Protein AF-A0A2X1QZJ9-F1 (afdb_monomer_lite)

Organism: Klebsiella pneumoniae (NCBI:txid573)

Secondary structure (DSSP, 8-state):
-HHHHHHTT------GGG----HHHHHHHHHHHHTTSSSPP-EEEE---SS-TT---EEEE-------

pLDDT: mean 78.41, std 12.01, range [37.84, 90.12]

Structure (mmCIF, N/CA/C/O backbone):
data_AF-A0A2X1QZJ9-F1
#
_entry.id   AF-A0A2X1QZJ9-F1
#
loop_
_atom_site.group_PDB
_atom_site.id
_atom_site.type_symbol
_atom_site.label_atom_id
_atom_site.label_alt_id
_atom_site.label_comp_id
_atom_site.label_asym_id
_atom_site.label_entity_id
_atom_site.label_seq_id
_atom_site.pdbx_PDB_ins_code
_atom_site.Cartn_x
_atom_site.Cartn_y
_atom_site.Cartn_z
_atom_site.occupancy
_atom_site.B_iso_or_equiv
_atom_site.auth_seq_id
_atom_site.auth_comp_id
_atom_site.auth_asym_id
_atom_site.auth_atom_id
_atom_site.pdbx_PDB_model_num
ATOM 1 N N . MET A 1 1 ? -5.499 -8.168 -11.287 1.00 79.50 1 MET A N 1
ATOM 2 C CA . MET A 1 1 ? -5.455 -7.893 -9.829 1.00 79.50 1 MET A CA 1
ATOM 3 C C . MET A 1 1 ? -6.485 -6.848 -9.425 1.00 79.50 1 MET A C 1
ATOM 5 O O . MET A 1 1 ? -7.307 -7.170 -8.582 1.00 79.50 1 MET A O 1
ATOM 9 N N . LEU A 1 2 ? -6.476 -5.647 -10.022 1.00 80.94 2 LEU A N 1
ATOM 10 C CA . LEU A 1 2 ? -7.463 -4.603 -9.715 1.00 80.94 2 LEU A CA 1
ATOM 11 C C . LEU A 1 2 ? -8.908 -5.106 -9.857 1.00 80.94 2 LEU A C 1
ATOM 13 O O . LEU A 1 2 ? -9.668 -4.988 -8.911 1.00 80.94 2 LEU A O 1
ATOM 17 N N . GLU A 1 3 ? -9.232 -5.769 -10.971 1.00 84.44 3 GLU A N 1
ATOM 18 C CA . GLU A 1 3 ? -10.558 -6.365 -11.221 1.00 84.44 3 GLU A CA 1
ATOM 19 C C . GLU A 1 3 ? -11.000 -7.359 -10.140 1.00 84.44 3 GLU A C 1
ATOM 21 O O . GLU A 1 3 ? -12.168 -7.419 -9.780 1.00 84.44 3 GLU A O 1
ATOM 26 N N . VAL A 1 4 ? -10.060 -8.135 -9.594 1.00 88.00 4 VAL A N 1
ATOM 27 C CA . VAL A 1 4 ? -10.354 -9.110 -8.536 1.00 88.00 4 VAL A CA 1
ATOM 28 C C . VAL A 1 4 ? -10.608 -8.390 -7.214 1.00 88.00 4 VAL A C 1
ATOM 30 O O . VAL A 1 4 ? -11.540 -8.745 -6.501 1.00 88.00 4 VAL A O 1
ATOM 33 N N . LEU A 1 5 ? -9.810 -7.370 -6.883 1.00 85.81 5 LEU A N 1
ATOM 34 C CA . LEU A 1 5 ? -10.002 -6.586 -5.662 1.00 85.81 5 LEU A CA 1
ATOM 35 C C . LEU A 1 5 ? -11.331 -5.825 -5.686 1.00 85.81 5 LEU A C 1
ATOM 37 O O . LEU A 1 5 ? -12.087 -5.895 -4.720 1.00 85.81 5 LEU A O 1
ATOM 41 N N . THR A 1 6 ? -11.654 -5.173 -6.804 1.00 88.12 6 THR A N 1
ATOM 42 C CA . THR A 1 6 ? -12.916 -4.440 -6.948 1.00 88.12 6 THR A CA 1
ATOM 43 C C . THR A 1 6 ? -14.120 -5.381 -6.955 1.00 88.12 6 THR A C 1
ATOM 45 O O . THR A 1 6 ? -15.120 -5.077 -6.311 1.00 88.12 6 THR A O 1
ATOM 48 N N . ALA A 1 7 ? -14.021 -6.562 -7.579 1.00 88.62 7 ALA A N 1
ATOM 49 C CA . ALA A 1 7 ? -15.074 -7.582 -7.521 1.00 88.62 7 ALA A CA 1
ATOM 50 C C . ALA A 1 7 ? -15.321 -8.126 -6.100 1.00 88.62 7 ALA A C 1
ATOM 52 O O . ALA A 1 7 ? -16.432 -8.549 -5.795 1.00 88.62 7 ALA A O 1
ATOM 53 N N . ASN A 1 8 ? -14.312 -8.093 -5.222 1.00 88.06 8 ASN A N 1
ATOM 54 C CA . ASN A 1 8 ? -14.443 -8.459 -3.807 1.00 88.06 8 ASN A CA 1
ATOM 55 C C . ASN A 1 8 ? -14.893 -7.285 -2.913 1.00 88.06 8 ASN A C 1
ATOM 57 O O . ASN A 1 8 ? -14.925 -7.432 -1.694 1.00 88.06 8 ASN A O 1
ATOM 61 N N . GLY A 1 9 ? -15.226 -6.123 -3.488 1.00 87.06 9 GLY A N 1
ATOM 62 C CA . GLY A 1 9 ? -15.657 -4.945 -2.729 1.00 87.06 9 GLY A CA 1
ATOM 63 C C . GLY A 1 9 ? -14.540 -4.278 -1.923 1.00 87.06 9 GLY A C 1
ATOM 64 O O . GLY A 1 9 ? -14.820 -3.616 -0.929 1.00 87.06 9 GLY A O 1
ATOM 65 N N . VAL A 1 10 ? -13.277 -4.472 -2.315 1.00 88.50 10 VAL A N 1
ATOM 66 C CA . VAL A 1 10 ? -12.130 -3.811 -1.680 1.00 88.50 10 VAL A CA 1
ATOM 67 C C . VAL A 1 10 ? -11.948 -2.422 -2.2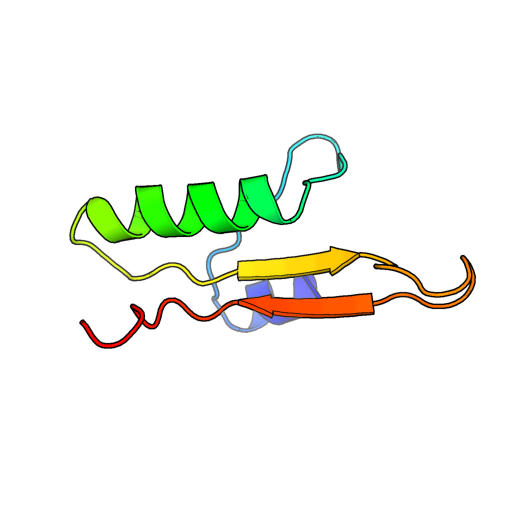87 1.00 88.50 10 VAL A C 1
ATOM 69 O O . VAL A 1 10 ? -11.822 -2.292 -3.505 1.00 88.50 10 VAL A O 1
ATOM 72 N N . ASP A 1 11 ? -11.868 -1.396 -1.440 1.00 89.00 11 ASP A N 1
ATOM 73 C CA . ASP A 1 11 ? -11.489 -0.047 -1.861 1.00 89.00 11 ASP A CA 1
ATOM 74 C C . ASP A 1 11 ? -10.003 -0.016 -2.247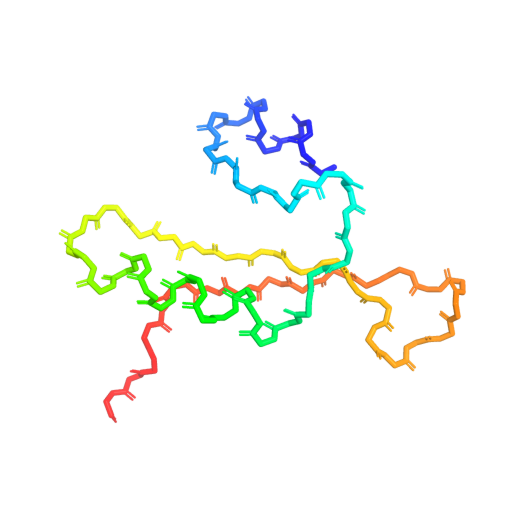 1.00 89.00 11 ASP A C 1
ATOM 76 O O . ASP A 1 11 ? -9.125 -0.337 -1.441 1.00 89.00 11 ASP A O 1
ATOM 80 N N . VAL A 1 12 ? -9.705 0.372 -3.490 1.00 87.06 12 VAL A N 1
ATOM 81 C CA . VAL A 1 12 ? -8.336 0.375 -4.026 1.00 87.06 12 VAL A CA 1
ATOM 82 C C . VAL A 1 12 ? -7.893 1.791 -4.372 1.00 87.06 12 VAL A C 1
ATOM 84 O O . VAL A 1 12 ? -8.581 2.516 -5.085 1.00 87.06 12 VAL A O 1
ATOM 87 N N . ILE A 1 13 ? -6.694 2.158 -3.916 1.00 86.50 13 ILE A N 1
ATOM 88 C CA . ILE A 1 13 ? -5.999 3.390 -4.303 1.00 86.50 13 ILE A CA 1
ATOM 89 C C . ILE A 1 13 ? -4.831 3.007 -5.214 1.00 86.50 13 ILE A C 1
ATOM 91 O O . ILE A 1 13 ? -4.007 2.167 -4.851 1.00 86.50 13 ILE A O 1
ATOM 95 N N . VAL A 1 14 ? -4.752 3.631 -6.389 1.00 86.69 14 VAL A N 1
ATOM 96 C CA . VAL A 1 14 ? -3.675 3.429 -7.370 1.00 86.69 14 VAL A CA 1
ATOM 97 C C . VAL A 1 14 ? -3.033 4.763 -7.741 1.00 86.69 14 VAL A C 1
ATOM 99 O O . VAL A 1 14 ? -3.661 5.814 -7.625 1.00 86.69 14 VAL A O 1
ATOM 102 N N . GLN A 1 15 ? -1.779 4.727 -8.189 1.00 83.31 15 GLN A N 1
ATOM 103 C CA . GLN A 1 15 ? -1.099 5.909 -8.714 1.00 83.31 15 GLN A CA 1
ATOM 104 C C . GLN A 1 15 ? -1.754 6.357 -10.022 1.00 83.31 15 GLN A C 1
ATOM 106 O O . GLN A 1 15 ? -1.990 5.547 -10.922 1.00 83.31 15 GLN A O 1
ATOM 111 N N . GLU A 1 16 ? -2.012 7.658 -10.142 1.00 82.94 16 GLU A N 1
ATOM 112 C CA . GLU A 1 16 ? -2.549 8.237 -11.372 1.00 82.94 16 GLU A CA 1
ATOM 113 C C . GLU A 1 16 ? -1.639 7.962 -12.579 1.00 82.94 16 GLU A C 1
ATOM 115 O O . GLU A 1 16 ? -0.419 7.811 -12.454 1.00 82.94 16 GLU A O 1
ATOM 120 N N . ASN A 1 17 ? -2.244 7.917 -13.768 1.00 79.31 17 ASN A N 1
ATOM 121 C CA . ASN A 1 17 ? -1.563 7.701 -15.051 1.00 79.31 17 ASN A CA 1
ATOM 122 C C . ASN A 1 17 ? -0.801 6.372 -15.164 1.00 79.31 17 ASN A C 1
ATOM 124 O O . ASN A 1 17 ? 0.141 6.273 -15.948 1.00 79.31 17 ASN A O 1
ATOM 128 N N . ASN A 1 18 ? -1.191 5.355 -14.384 1.00 72.69 18 ASN A N 1
ATOM 129 C CA . ASN A 1 18 ? -0.512 4.056 -14.352 1.00 72.69 18 ASN A CA 1
ATOM 130 C C . ASN A 1 18 ? 1.001 4.197 -14.071 1.00 72.69 18 ASN A C 1
ATOM 132 O O . ASN A 1 18 ? 1.824 3.432 -14.575 1.00 72.69 18 ASN A O 1
ATOM 136 N N . GLY A 1 19 ? 1.364 5.238 -13.312 1.00 70.00 19 GLY A N 1
ATOM 137 C CA . GLY A 1 19 ? 2.742 5.572 -12.990 1.00 70.00 19 GLY A CA 1
ATOM 138 C C . GLY A 1 19 ? 3.372 4.570 -12.026 1.00 70.00 19 GLY A C 1
ATOM 139 O O . GLY A 1 19 ? 2.692 3.861 -11.285 1.00 70.00 19 GLY A O 1
ATOM 140 N N . PHE A 1 20 ? 4.701 4.533 -12.004 1.00 74.69 20 PHE A N 1
ATOM 141 C CA . PHE A 1 20 ? 5.429 3.667 -11.087 1.00 74.69 20 PHE A CA 1
ATOM 142 C C . PHE A 1 20 ? 5.368 4.209 -9.654 1.00 74.69 20 PHE A C 1
ATOM 144 O O . PHE A 1 20 ? 5.712 5.366 -9.406 1.00 74.69 20 PHE A O 1
ATOM 151 N N . THR A 1 21 ? 4.987 3.364 -8.696 1.00 75.38 21 THR A N 1
ATOM 152 C CA . THR A 1 21 ? 5.016 3.702 -7.268 1.00 75.38 21 THR A CA 1
ATOM 153 C C . THR A 1 21 ? 6.157 2.954 -6.584 1.00 75.38 21 THR A C 1
ATOM 155 O O . THR A 1 21 ? 6.096 1.729 -6.456 1.00 75.38 21 THR A O 1
ATOM 158 N N . PRO A 1 22 ? 7.200 3.650 -6.101 1.00 79.50 22 PRO A N 1
ATOM 159 C CA . PRO A 1 22 ? 8.261 3.006 -5.342 1.00 79.50 22 PRO A CA 1
ATOM 160 C C . PRO A 1 22 ? 7.719 2.327 -4.077 1.00 79.50 22 PRO A C 1
ATOM 162 O O . PRO A 1 22 ? 6.894 2.898 -3.362 1.00 79.50 22 PRO A O 1
ATOM 165 N N . THR A 1 23 ? 8.258 1.156 -3.731 1.00 77.25 23 THR A N 1
ATOM 166 C CA . THR A 1 23 ? 7.965 0.439 -2.475 1.00 77.25 23 THR A CA 1
ATOM 167 C C . THR A 1 23 ? 7.930 1.337 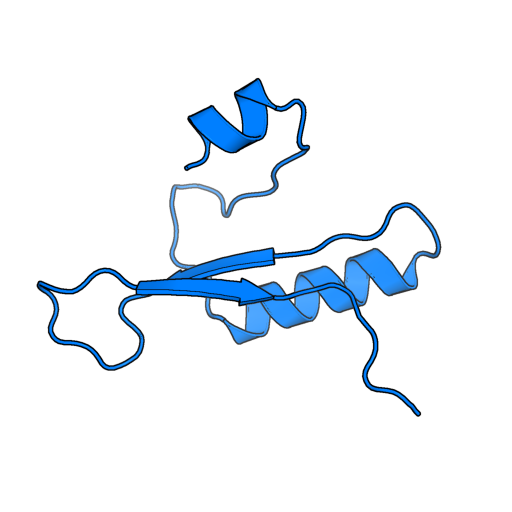-1.223 1.00 77.25 23 THR A C 1
ATOM 169 O O . THR A 1 23 ? 6.965 1.221 -0.465 1.00 77.25 23 THR A O 1
ATOM 172 N N . PRO A 1 24 ? 8.896 2.257 -0.982 1.00 81.44 24 PRO A N 1
ATOM 173 C CA . PRO A 1 24 ? 8.842 3.130 0.196 1.00 81.44 24 PRO A CA 1
ATOM 174 C C . PRO A 1 24 ? 7.668 4.120 0.178 1.00 81.44 24 PRO A C 1
ATOM 176 O O . PRO A 1 24 ? 7.174 4.487 1.244 1.00 81.44 24 PRO A O 1
ATOM 179 N N . ALA A 1 25 ? 7.185 4.529 -1.001 1.00 82.81 25 ALA A N 1
ATOM 180 C CA . ALA A 1 25 ? 6.025 5.410 -1.112 1.00 82.81 25 ALA A CA 1
ATOM 181 C C . ALA A 1 25 ? 4.738 4.688 -0.681 1.00 82.81 25 ALA A C 1
ATOM 183 O O . ALA A 1 25 ? 3.945 5.259 0.067 1.00 82.81 25 ALA A O 1
ATOM 184 N N . VAL A 1 26 ? 4.581 3.411 -1.057 1.00 84.94 26 VAL A N 1
ATOM 185 C CA . VAL A 1 26 ? 3.458 2.565 -0.608 1.00 84.94 26 VAL A CA 1
ATOM 186 C C . VAL A 1 26 ? 3.490 2.378 0.909 1.00 84.94 26 VAL A C 1
ATOM 188 O O . VAL A 1 26 ? 2.482 2.598 1.578 1.00 84.94 26 VAL A O 1
ATOM 191 N N . SER A 1 27 ? 4.656 2.062 1.482 1.00 84.44 27 SER A N 1
ATOM 192 C CA . SER A 1 27 ? 4.798 1.923 2.937 1.00 84.44 27 SER A CA 1
ATOM 193 C C . SER A 1 27 ? 4.465 3.222 3.680 1.00 84.44 27 SER A C 1
ATOM 195 O O . SER A 1 27 ? 3.769 3.195 4.696 1.00 84.44 27 SER A O 1
ATOM 197 N N . ASN A 1 28 ? 4.919 4.374 3.174 1.00 86.19 28 ASN A N 1
ATOM 198 C CA . ASN A 1 28 ? 4.607 5.668 3.780 1.00 86.19 28 ASN A CA 1
ATOM 199 C C . ASN A 1 28 ? 3.104 5.989 3.710 1.00 86.19 28 ASN A C 1
ATOM 201 O O . ASN A 1 28 ? 2.533 6.437 4.702 1.00 86.19 28 ASN A O 1
ATOM 205 N N . ALA A 1 29 ? 2.449 5.715 2.578 1.00 87.06 29 ALA A N 1
ATOM 206 C CA . ALA A 1 29 ? 1.014 5.940 2.410 1.00 87.06 29 ALA A CA 1
ATOM 207 C C . ALA A 1 29 ? 0.178 5.115 3.404 1.00 87.06 29 ALA A C 1
ATOM 209 O O . ALA A 1 29 ? -0.703 5.669 4.063 1.00 87.06 29 ALA A O 1
ATOM 210 N N . ILE A 1 30 ? 0.517 3.833 3.585 1.00 87.62 30 ILE A N 1
ATOM 211 C CA . ILE A 1 30 ? -0.112 2.948 4.579 1.00 87.62 30 ILE A CA 1
ATOM 212 C C . ILE A 1 30 ? 0.041 3.519 5.994 1.00 87.62 30 ILE A C 1
ATOM 214 O O . ILE A 1 30 ? -0.934 3.641 6.735 1.00 87.62 30 ILE A O 1
ATOM 218 N N . LEU A 1 31 ? 1.261 3.913 6.377 1.00 87.19 31 LEU A N 1
ATOM 219 C CA . LEU A 1 31 ? 1.527 4.463 7.708 1.00 87.19 31 LEU A CA 1
ATOM 220 C C . LEU A 1 31 ? 0.767 5.769 7.955 1.00 87.19 31 LEU A C 1
ATOM 222 O O . LEU A 1 31 ? 0.229 5.968 9.043 1.00 87.19 31 LEU A O 1
ATOM 226 N N . VAL A 1 32 ? 0.717 6.661 6.965 1.00 89.06 32 VAL A N 1
ATOM 227 C CA . VAL A 1 32 ? -0.015 7.930 7.060 1.00 89.06 32 VAL A CA 1
ATOM 228 C C . VAL A 1 32 ? -1.521 7.692 7.151 1.00 89.06 32 VAL A C 1
ATOM 230 O O . VAL A 1 32 ? -2.182 8.365 7.940 1.00 89.06 32 VAL A O 1
ATOM 233 N N . HIS A 1 33 ? -2.064 6.734 6.395 1.00 87.75 33 HIS A N 1
ATOM 234 C CA . HIS A 1 33 ? -3.480 6.377 6.459 1.00 87.75 33 HIS A CA 1
ATOM 235 C C . HIS A 1 33 ? -3.842 5.808 7.837 1.00 87.75 33 HIS A C 1
ATOM 237 O O . HIS A 1 33 ? -4.721 6.335 8.518 1.00 87.75 33 HIS A O 1
ATOM 243 N N . ASN A 1 34 ? -3.084 4.816 8.308 1.00 88.88 34 ASN A N 1
ATOM 244 C CA . ASN A 1 34 ? -3.374 4.109 9.558 1.00 88.88 34 ASN A CA 1
ATOM 245 C C . ASN A 1 34 ? -3.181 4.986 10.803 1.00 88.88 34 ASN A C 1
ATOM 247 O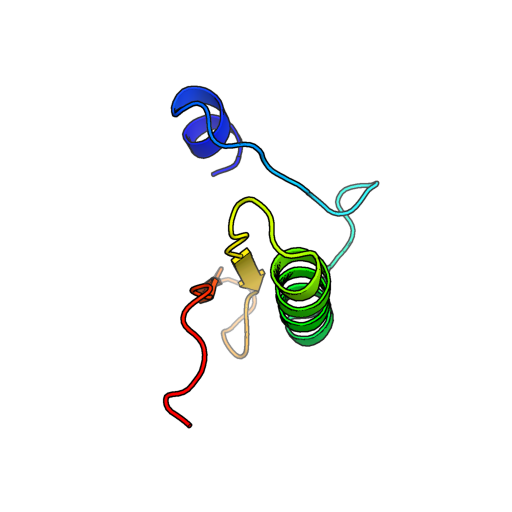 O . ASN A 1 34 ? -3.827 4.764 11.826 1.00 88.88 34 ASN A O 1
ATOM 251 N N . LYS A 1 35 ? -2.342 6.027 10.728 1.00 88.56 35 LYS A N 1
ATOM 252 C CA . LYS A 1 35 ? -2.197 7.023 11.804 1.00 88.56 35 LYS A CA 1
ATOM 253 C C . LYS A 1 35 ? -3.462 7.852 12.052 1.00 88.56 35 LYS A C 1
ATOM 255 O O . LYS A 1 35 ? -3.588 8.404 13.139 1.00 88.56 35 LYS A O 1
ATOM 260 N N . LYS A 1 36 ? -4.389 7.946 11.090 1.00 88.69 36 LYS A N 1
ATOM 261 C CA . LYS A 1 36 ? -5.617 8.754 11.216 1.00 88.69 36 LYS A CA 1
ATOM 262 C C . LYS A 1 36 ? -6.694 8.114 12.105 1.00 88.69 36 LYS A C 1
ATOM 264 O O . LYS A 1 36 ? -7.683 8.774 12.398 1.00 88.69 36 LYS A O 1
ATOM 269 N N . GLY A 1 37 ? -6.503 6.869 12.558 1.00 78.81 37 GLY A N 1
ATOM 270 C CA . GLY A 1 37 ? -7.385 6.225 13.542 1.00 78.81 37 GLY A CA 1
ATOM 271 C C . GLY A 1 37 ? -8.722 5.715 12.991 1.00 78.81 37 GLY A C 1
ATOM 272 O O . GLY A 1 37 ? -9.679 5.603 13.750 1.00 78.81 37 GLY A O 1
ATOM 273 N N . GLY A 1 38 ? -8.792 5.420 11.691 1.00 84.25 38 GLY A N 1
ATOM 274 C CA . GLY A 1 38 ? -9.964 4.853 11.015 1.00 84.25 38 GLY A CA 1
ATOM 275 C C . GLY A 1 38 ? -9.739 3.410 10.535 1.00 84.25 38 GLY A C 1
ATOM 276 O O . GLY A 1 38 ? -8.947 2.683 11.142 1.00 84.25 38 GLY A O 1
ATOM 277 N N . PRO A 1 39 ? -10.414 2.990 9.448 1.00 85.50 39 PRO A N 1
ATOM 278 C CA . PRO A 1 39 ? -10.147 1.714 8.787 1.00 85.50 39 PRO A CA 1
ATOM 279 C C . PRO A 1 39 ? -8.657 1.537 8.467 1.00 85.50 39 PRO A C 1
ATOM 281 O O . PRO A 1 39 ? -7.973 2.494 8.102 1.00 85.50 39 PRO A O 1
ATOM 284 N N . LEU A 1 40 ? -8.146 0.315 8.630 1.00 89.44 40 LEU A N 1
ATOM 285 C CA . LEU A 1 40 ? -6.754 0.008 8.311 1.00 89.44 40 LEU A CA 1
ATOM 286 C C . LEU A 1 40 ? -6.584 -0.178 6.803 1.00 89.44 40 LEU A C 1
ATOM 288 O O . LEU A 1 40 ? -7.346 -0.902 6.170 1.00 89.44 40 LEU A O 1
ATOM 292 N N . ALA A 1 41 ? -5.538 0.432 6.263 1.00 89.06 41 ALA A N 1
ATOM 293 C CA . ALA A 1 41 ? -5.042 0.206 4.921 1.00 89.06 41 ALA A CA 1
ATOM 294 C C . ALA A 1 41 ? -3.857 -0.769 4.945 1.00 89.06 41 ALA A C 1
ATOM 296 O O . ALA A 1 41 ? -2.938 -0.626 5.757 1.00 89.06 41 ALA A O 1
ATOM 297 N N . ASP A 1 42 ? -3.876 -1.710 4.007 1.00 90.12 42 ASP A N 1
ATOM 298 C CA . ASP A 1 42 ? -2.751 -2.556 3.606 1.00 90.12 42 ASP A CA 1
ATOM 299 C C . ASP A 1 42 ? -2.181 -2.053 2.266 1.00 90.12 42 ASP A C 1
ATOM 301 O O . ASP A 1 42 ? -2.664 -1.070 1.700 1.00 90.12 42 ASP A O 1
ATOM 305 N N . GLY A 1 43 ? -1.177 -2.736 1.710 1.00 87.25 43 GLY A N 1
ATOM 306 C CA . GLY A 1 43 ? -0.750 -2.464 0.340 1.00 87.25 43 GLY A CA 1
ATOM 307 C C . GLY A 1 43 ? -0.203 -3.672 -0.392 1.00 87.25 43 GLY A C 1
ATOM 308 O O . GLY A 1 43 ? 0.332 -4.609 0.190 1.00 87.25 43 GLY A O 1
ATOM 309 N N . ILE A 1 44 ? -0.314 -3.626 -1.713 1.00 85.38 44 ILE A N 1
ATOM 310 C CA . ILE A 1 44 ? 0.294 -4.594 -2.618 1.00 85.38 44 ILE A CA 1
ATOM 311 C C . ILE A 1 44 ? 1.200 -3.817 -3.566 1.00 85.38 44 ILE A C 1
ATOM 313 O O . ILE A 1 44 ? 0.801 -2.803 -4.130 1.00 85.38 44 ILE A O 1
ATOM 317 N N . VAL A 1 45 ? 2.432 -4.289 -3.722 1.00 83.75 45 VAL A N 1
ATOM 318 C CA . VAL A 1 45 ? 3.437 -3.708 -4.609 1.00 83.75 45 VAL A CA 1
ATOM 319 C C . VAL A 1 45 ? 3.693 -4.686 -5.742 1.00 83.75 45 VAL A C 1
ATOM 321 O O . VAL A 1 45 ? 4.127 -5.814 -5.505 1.00 83.75 45 VAL A O 1
ATOM 324 N N . ILE A 1 46 ? 3.447 -4.240 -6.970 1.00 80.44 46 ILE A N 1
ATOM 325 C CA . ILE A 1 46 ? 3.804 -4.974 -8.183 1.00 80.44 46 ILE A CA 1
ATOM 326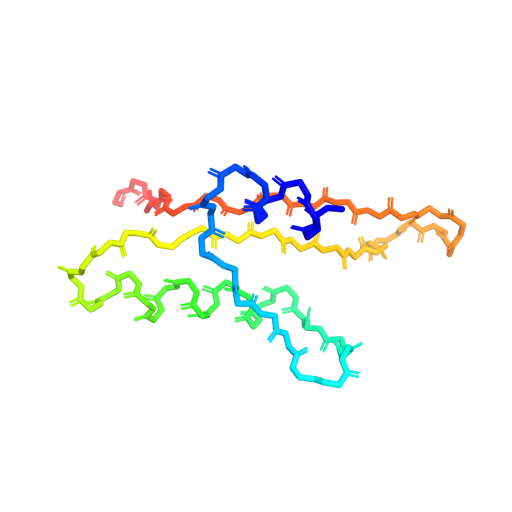 C C . ILE A 1 46 ? 5.139 -4.407 -8.662 1.00 80.44 46 ILE A C 1
ATOM 328 O O . ILE A 1 46 ? 5.208 -3.272 -9.1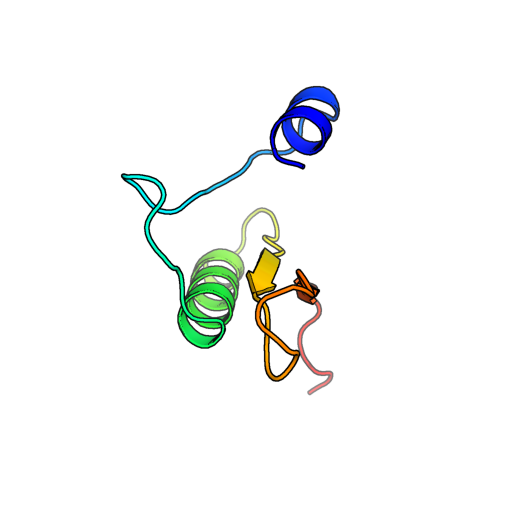27 1.00 80.44 46 ILE A O 1
ATOM 332 N N . THR A 1 47 ? 6.223 -5.155 -8.474 1.00 71.62 47 THR A N 1
ATOM 333 C CA . THR A 1 47 ? 7.569 -4.721 -8.858 1.00 71.62 47 THR A CA 1
ATOM 334 C C . THR A 1 47 ? 8.454 -5.924 -9.193 1.00 71.62 47 THR A C 1
ATOM 336 O O . THR A 1 47 ? 8.518 -6.864 -8.391 1.00 71.62 47 THR A O 1
ATOM 339 N N . PRO A 1 48 ? 9.170 -5.913 -10.335 1.00 65.38 48 PRO A N 1
ATOM 340 C CA . PRO A 1 48 ? 10.237 -6.868 -10.618 1.00 65.38 48 PRO A CA 1
ATOM 341 C C . PRO A 1 48 ? 11.445 -6.472 -9.761 1.00 65.38 48 PRO A C 1
ATOM 343 O O . PRO A 1 48 ? 12.360 -5.800 -10.210 1.00 65.38 48 PRO A O 1
ATOM 346 N N . SER A 1 49 ? 11.381 -6.763 -8.462 1.00 64.50 49 SER A N 1
ATOM 347 C CA . SER A 1 49 ? 12.282 -6.198 -7.446 1.00 64.50 49 SER A CA 1
ATOM 348 C C . SER A 1 49 ? 13.765 -6.233 -7.849 1.00 64.50 49 SER A C 1
ATOM 350 O O . SER A 1 49 ? 14.399 -5.190 -7.956 1.00 64.50 49 SER A O 1
ATOM 352 N N . HIS A 1 50 ? 14.303 -7.442 -8.027 1.00 67.81 50 HIS A N 1
ATOM 353 C CA . HIS A 1 50 ? 15.672 -7.736 -8.471 1.00 67.81 50 HIS A CA 1
ATOM 354 C C . HIS A 1 50 ? 15.681 -8.878 -9.495 1.00 67.81 50 HIS A C 1
ATOM 356 O O . HIS A 1 50 ? 16.729 -9.462 -9.765 1.00 67.81 50 HIS A O 1
ATOM 362 N N . ASN A 1 51 ? 14.504 -9.236 -10.008 1.00 55.28 51 ASN A N 1
ATOM 363 C CA . ASN A 1 51 ? 14.372 -10.337 -10.941 1.00 55.28 51 ASN A CA 1
ATOM 364 C C . ASN A 1 51 ? 14.619 -9.822 -12.366 1.00 55.28 51 ASN A C 1
ATOM 366 O O . ASN A 1 51 ? 14.459 -8.620 -12.614 1.00 55.28 51 ASN A O 1
ATOM 370 N N . PRO A 1 52 ? 15.015 -10.707 -13.291 1.00 63.50 52 PRO A N 1
ATOM 371 C CA . PRO A 1 52 ? 15.076 -10.386 -14.712 1.00 63.50 52 PRO A CA 1
ATOM 372 C C . PRO A 1 52 ? 13.773 -9.721 -15.203 1.00 63.50 52 PRO A C 1
ATOM 374 O O . PRO A 1 52 ? 12.715 -9.960 -14.622 1.00 63.50 52 PRO A O 1
ATOM 377 N N . PRO A 1 53 ? 13.811 -8.877 -16.248 1.00 63.78 53 PRO A N 1
ATOM 378 C CA . PRO A 1 53 ? 12.637 -8.138 -16.724 1.00 63.78 53 PRO A CA 1
ATOM 379 C C . PRO A 1 53 ? 11.470 -9.035 -17.169 1.00 63.78 53 PRO A C 1
ATOM 381 O O . PRO A 1 53 ? 10.329 -8.575 -17.168 1.00 63.78 53 PRO A O 1
ATOM 384 N N . GLU A 1 54 ? 11.730 -10.300 -17.513 1.00 71.62 54 GLU A N 1
ATOM 385 C CA . GLU A 1 54 ? 10.696 -11.307 -17.776 1.00 71.62 54 GLU A CA 1
ATOM 386 C C . GLU A 1 54 ? 9.890 -11.740 -16.532 1.00 71.62 54 GLU A C 1
ATOM 388 O O . GLU A 1 54 ? 8.775 -12.245 -16.673 1.00 71.62 54 GLU A O 1
ATOM 393 N N . ASP A 1 55 ? 10.398 -11.491 -15.323 1.00 68.62 55 ASP A N 1
ATOM 394 C CA . ASP A 1 55 ? 9.791 -11.911 -14.062 1.00 68.62 55 ASP A CA 1
ATOM 395 C C . ASP A 1 55 ? 9.056 -10.750 -13.374 1.00 68.62 55 ASP A C 1
ATOM 397 O O . ASP A 1 55 ? 9.635 -9.893 -12.698 1.00 68.62 55 ASP A O 1
ATOM 401 N N . GLY A 1 56 ? 7.728 -10.756 -13.476 1.00 68.50 56 GLY A N 1
ATOM 402 C CA . GLY A 1 56 ? 6.873 -9.901 -12.657 1.00 68.50 56 GLY A CA 1
ATOM 403 C C . GLY A 1 56 ? 6.864 -10.349 -11.189 1.00 68.50 56 GLY A C 1
ATOM 404 O O . GLY A 1 56 ? 6.685 -11.526 -10.890 1.00 68.50 56 GLY A O 1
ATOM 405 N N . GLY A 1 57 ? 7.009 -9.410 -10.249 1.00 76.25 57 GLY A N 1
ATOM 406 C CA . GLY A 1 57 ? 6.924 -9.689 -8.811 1.00 76.25 57 GLY A CA 1
ATOM 407 C C . GLY A 1 57 ? 5.694 -9.059 -8.161 1.00 76.25 57 GLY A C 1
ATOM 408 O O . GLY A 1 57 ? 5.369 -7.904 -8.434 1.00 76.25 57 GLY A O 1
ATOM 409 N N . ILE A 1 58 ? 5.038 -9.791 -7.255 1.00 81.25 58 ILE A N 1
ATOM 410 C CA . ILE A 1 58 ? 3.966 -9.278 -6.387 1.00 81.25 58 ILE A CA 1
ATOM 411 C C . ILE A 1 58 ? 4.425 -9.398 -4.932 1.00 81.25 58 ILE A C 1
ATOM 413 O O . ILE A 1 58 ? 4.833 -10.469 -4.488 1.00 81.25 58 ILE A O 1
ATOM 417 N N . LYS A 1 59 ? 4.353 -8.301 -4.175 1.00 80.69 59 LYS A N 1
ATOM 418 C CA . LYS A 1 59 ? 4.644 -8.261 -2.735 1.00 80.69 59 LYS A CA 1
ATOM 419 C C . LYS A 1 59 ? 3.443 -7.707 -1.977 1.00 80.69 59 LYS A C 1
ATOM 421 O O . LYS A 1 59 ? 2.932 -6.653 -2.335 1.00 80.69 59 LYS A O 1
ATOM 426 N N . TYR A 1 60 ? 3.026 -8.377 -0.907 1.00 83.62 60 TYR A N 1
ATOM 427 C CA . TYR A 1 60 ? 1.981 -7.893 0.001 1.00 83.62 60 TYR A CA 1
ATOM 428 C C . TYR A 1 60 ? 2.607 -7.267 1.258 1.00 83.62 60 TYR A C 1
ATOM 430 O O . TYR A 1 60 ? 3.533 -7.829 1.844 1.00 83.62 60 TYR A O 1
ATOM 438 N N . GLN A 1 61 ? 2.106 -6.101 1.661 1.00 79.25 61 GLN A N 1
ATOM 439 C CA . GLN A 1 61 ? 2.463 -5.378 2.879 1.00 79.25 61 GLN A CA 1
ATOM 440 C C . GLN A 1 61 ? 1.231 -5.283 3.785 1.00 79.25 61 GLN A C 1
ATOM 442 O O . GLN A 1 61 ? 0.251 -4.624 3.444 1.00 79.25 61 GLN A O 1
ATOM 447 N N . SER A 1 62 ? 1.296 -5.928 4.949 1.00 81.81 62 SER A N 1
ATOM 448 C CA . SER A 1 62 ? 0.222 -5.900 5.948 1.00 81.81 62 SER A CA 1
ATOM 449 C C . SER A 1 62 ? 0.303 -4.659 6.847 1.00 81.81 62 SER A C 1
ATOM 451 O O . SER A 1 62 ? 1.396 -4.224 7.211 1.00 81.81 62 SER A O 1
ATOM 453 N N . ALA A 1 63 ? -0.850 -4.159 7.297 1.00 70.94 63 ALA A N 1
ATOM 454 C CA . ALA A 1 63 ? -1.030 -3.077 8.265 1.00 70.94 63 ALA A CA 1
ATOM 455 C C . ALA A 1 63 ? -0.511 -3.401 9.669 1.00 70.94 63 ALA A C 1
ATOM 457 O O . ALA A 1 63 ? -0.513 -2.525 10.542 1.00 70.94 63 ALA A O 1
ATOM 458 N N . LYS A 1 64 ? -0.098 -4.650 9.935 1.00 62.03 64 LYS A N 1
ATOM 459 C CA . LYS A 1 64 ? 0.393 -5.036 11.258 1.00 62.03 64 LYS A CA 1
ATOM 460 C C . LYS A 1 64 ? 1.621 -4.199 11.618 1.00 62.03 64 LYS A C 1
ATOM 462 O O . LYS A 1 64 ? 2.711 -4.378 11.079 1.00 62.03 64 LYS A O 1
ATOM 467 N N . ARG A 1 65 ? 1.408 -3.296 12.585 1.00 50.22 65 ARG A N 1
ATOM 468 C CA . ARG A 1 65 ? 2.445 -2.626 13.378 1.00 50.22 65 ARG A CA 1
ATOM 469 C C . ARG A 1 65 ? 3.502 -3.671 13.743 1.00 50.22 65 ARG A C 1
ATOM 471 O O . ARG A 1 65 ? 3.140 -4.756 14.204 1.00 50.22 65 ARG A O 1
ATOM 478 N N . ARG A 1 66 ? 4.791 -3.344 13.580 1.00 46.19 66 ARG A N 1
ATOM 479 C CA . ARG A 1 66 ? 5.850 -4.065 14.308 1.00 46.19 66 ARG A CA 1
ATOM 480 C C . ARG A 1 66 ? 5.393 -4.162 15.776 1.00 46.19 66 ARG A C 1
ATOM 482 O O . ARG A 1 66 ? 4.917 -3.142 16.288 1.00 46.19 66 ARG A O 1
ATOM 489 N N . PRO A 1 67 ? 5.461 -5.335 16.434 1.00 37.84 67 PRO A N 1
ATOM 490 C CA . PRO A 1 67 ? 5.333 -5.352 17.884 1.00 37.84 67 PRO A CA 1
ATOM 491 C C . PRO A 1 67 ? 6.422 -4.426 18.448 1.00 37.84 67 PRO A C 1
ATOM 493 O O . PRO A 1 67 ? 7.482 -4.304 17.829 1.00 37.84 67 PRO A O 1
ATOM 496 N N . GLY A 1 68 ? 6.054 -3.707 19.513 1.00 39.31 68 GLY A N 1
ATOM 497 C CA . GLY A 1 68 ? 6.711 -2.505 20.045 1.00 39.31 68 GLY A CA 1
ATOM 498 C C . GLY A 1 68 ? 8.227 -2.538 20.131 1.00 39.31 68 GLY A C 1
ATOM 499 O O . GLY A 1 68 ? 8.787 -3.620 20.407 1.00 39.31 68 GLY A O 1
#

InterPro domains:
  IPR005844 Alpha-D-phosphohexomutase, alpha/beta/alpha domain I [PF02878] (2-61)
  IPR016055 Alpha-D-phosphohexomutase, alpha/beta/alpha I/II/III [SSF53738] (2-62)
  IPR016066 Alpha-D-phosphohexomutase, conserved site [PS00710] (43-52)

Sequence (68 aa):
MLEVLTANGVDVIVQENNGFTPTPAVSNAILVHNKKGGPLADGIVITPSHNPPEDGGIKYQSAKRRPG

Foldseek 3Di:
DVVVCVVVVHDDDDDPPNDADDPVNQVVVQVVVVVVPDDHDWDKHFDCPPPDPVDIDIDTGDSDDDDD

Radius of gyration: 13.33 Å; chains: 1; bounding box: 31×21×38 Å